Protein AF-A0A8D2LFM9-F1 (afdb_monomer_lite)

Foldseek 3Di:
DVVVVCCVVVCVVQFPPVLCCCCPVVVPVPPPVRVVSNVVSVVLVVVVVVVCVVVVVVVVVCVVVVDPPPDDPVVVVVVVVVVVVVVVVCVVVVPPSD

InterPro domains:
  IPR006603 PQ-loop repeat [PF04193] (39-97)
  IPR006603 PQ-loop repeat [SM00679] (53-84)
  IPR016817 Mannose-P-dolichol utilization defect 1 protein [PTHR12226] (11-97)

pLDDT: mean 83.64, std 13.73, range [42.38, 97.31]

Secondary structure (DSSP, 8-state):
-HHHHHHHHHHHHHS-HHHHIIIIIS--TT-HHHHHHHHHHHHHHHHHHHHHHHHHHHHHHHHHHT--TTS-HHHHHHHHHHHHHHHHHHHHTT----

Sequence (98 aa):
MAALALRSALVPQVLPERCYDEFFVNFNLLHIPCLKILISKALGFAIVAGSLMVKLPQIFKILGARSAEGLSFHSILLELTAITGTIAYSIANSFPFR

Organism: Varanus komodoensis (NCBI:txid61221)

Radius of gyration: 19.18 Å; chains: 1; bounding box: 39×29×50 Å

Structure (mmCIF, N/CA/C/O backbone):
data_AF-A0A8D2LFM9-F1
#
_entry.id   AF-A0A8D2LFM9-F1
#
loop_
_atom_site.group_PDB
_atom_site.id
_atom_site.type_symbol
_atom_site.label_atom_id
_atom_site.label_alt_id
_atom_site.label_comp_id
_atom_site.label_asym_id
_atom_site.label_entity_id
_atom_site.label_seq_id
_atom_site.pdbx_PDB_ins_code
_atom_site.Cartn_x
_atom_site.Cartn_y
_atom_s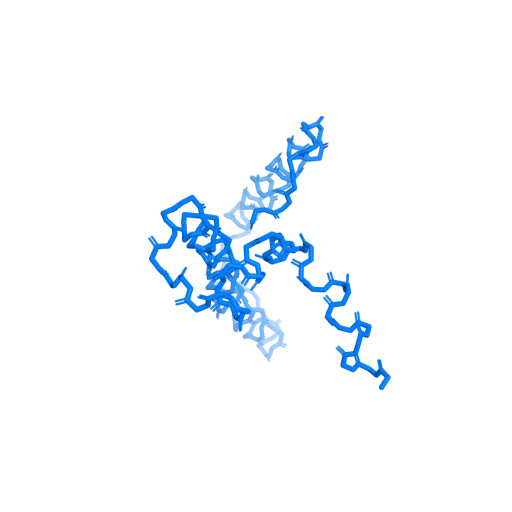ite.Cartn_z
_atom_site.occupancy
_atom_site.B_iso_or_equiv
_atom_site.auth_seq_id
_atom_site.auth_comp_id
_atom_site.auth_asym_id
_atom_site.auth_atom_i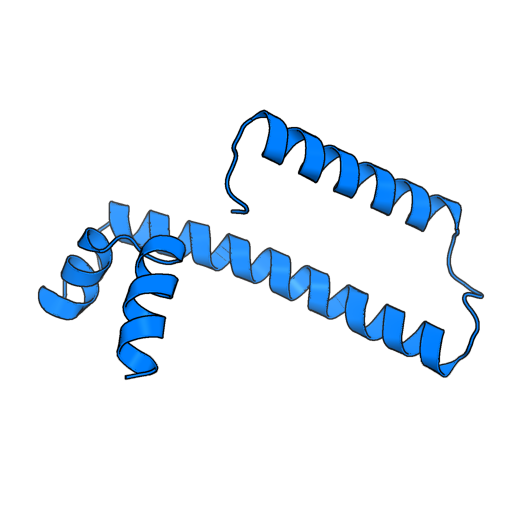d
_atom_site.pdbx_PDB_model_num
ATOM 1 N N . MET A 1 1 ? -9.937 -9.782 -23.752 1.00 42.38 1 MET A N 1
ATOM 2 C CA . MET A 1 1 ? -10.285 -8.368 -23.471 1.00 42.38 1 MET A CA 1
ATOM 3 C C . MET A 1 1 ? -9.939 -7.972 -22.034 1.00 42.38 1 MET A C 1
ATOM 5 O O . MET A 1 1 ? -9.147 -7.056 -21.876 1.00 42.38 1 MET A O 1
ATOM 9 N N . ALA A 1 2 ? -10.391 -8.699 -21.000 1.00 43.59 2 ALA A N 1
ATOM 10 C CA . ALA A 1 2 ? -10.007 -8.430 -19.601 1.00 43.59 2 ALA A CA 1
ATOM 11 C C . ALA A 1 2 ? -8.485 -8.483 -19.339 1.00 43.59 2 ALA A C 1
ATOM 13 O O . ALA A 1 2 ? -7.949 -7.625 -18.648 1.00 43.59 2 ALA A O 1
ATOM 14 N N . ALA A 1 3 ? -7.770 -9.429 -19.959 1.00 50.56 3 ALA A N 1
ATOM 15 C CA . ALA A 1 3 ? -6.316 -9.550 -19.815 1.00 50.56 3 ALA A CA 1
ATOM 16 C C . ALA A 1 3 ? -5.530 -8.355 -20.392 1.00 50.56 3 ALA A C 1
ATOM 18 O O . ALA A 1 3 ? -4.483 -8.006 -19.859 1.00 50.56 3 ALA A O 1
ATOM 19 N N . LEU A 1 4 ? -6.038 -7.700 -21.446 1.00 56.28 4 LEU A N 1
ATOM 20 C CA . LEU A 1 4 ? -5.381 -6.535 -22.052 1.00 56.28 4 LEU A CA 1
ATOM 21 C C . LEU A 1 4 ? -5.597 -5.277 -21.199 1.00 56.28 4 LEU A C 1
ATOM 23 O O . LEU A 1 4 ? -4.652 -4.529 -20.983 1.00 56.28 4 LEU A O 1
ATOM 27 N N . ALA A 1 5 ? -6.806 -5.108 -20.650 1.00 54.53 5 ALA A N 1
ATOM 28 C CA . ALA A 1 5 ? -7.134 -4.029 -19.717 1.00 54.53 5 ALA A CA 1
ATOM 29 C C . ALA A 1 5 ? -6.377 -4.165 -18.385 1.00 54.53 5 ALA A C 1
ATOM 31 O O . ALA A 1 5 ? -5.883 -3.179 -17.842 1.00 54.53 5 ALA A O 1
ATOM 32 N N . LEU A 1 6 ? -6.228 -5.399 -17.887 1.00 53.44 6 LEU A N 1
ATOM 33 C CA . LEU A 1 6 ? -5.408 -5.688 -16.715 1.00 53.44 6 LEU A CA 1
ATOM 34 C C . LEU A 1 6 ? -3.932 -5.380 -16.995 1.00 53.44 6 LEU A C 1
ATOM 36 O O . LEU A 1 6 ? -3.270 -4.790 -16.153 1.00 53.44 6 LEU A O 1
ATOM 40 N N . ARG A 1 7 ? -3.425 -5.702 -18.192 1.00 56.16 7 ARG A N 1
ATOM 41 C CA . ARG A 1 7 ? -2.044 -5.397 -18.594 1.00 56.16 7 ARG A CA 1
ATOM 42 C C . ARG A 1 7 ? -1.801 -3.887 -18.684 1.00 56.16 7 ARG A C 1
ATOM 44 O O . ARG A 1 7 ? -0.866 -3.405 -18.063 1.00 56.16 7 ARG A O 1
ATOM 51 N N . SER A 1 8 ? -2.670 -3.127 -19.348 1.00 56.06 8 SER A N 1
ATOM 52 C CA . SER A 1 8 ? -2.519 -1.668 -19.479 1.00 56.06 8 SER A CA 1
ATOM 53 C C . SER A 1 8 ? -2.711 -0.896 -18.167 1.00 56.06 8 SER A C 1
ATOM 55 O O . SER A 1 8 ? -2.196 0.208 -18.034 1.00 56.06 8 SER A O 1
ATOM 57 N N . ALA A 1 9 ? -3.453 -1.445 -17.199 1.00 58.06 9 ALA A N 1
ATOM 58 C CA . ALA A 1 9 ? -3.673 -0.806 -15.900 1.00 58.06 9 ALA A CA 1
ATOM 59 C C . ALA A 1 9 ? -2.630 -1.215 -14.844 1.00 58.06 9 ALA A C 1
ATOM 61 O O . ALA A 1 9 ? -2.198 -0.384 -14.047 1.00 58.06 9 ALA A O 1
ATOM 62 N N . LEU A 1 10 ? -2.222 -2.488 -14.829 1.00 57.72 10 LEU A N 1
ATOM 63 C CA . LEU A 1 10 ? -1.352 -3.055 -13.798 1.00 57.72 10 LEU A CA 1
ATOM 64 C C . LEU A 1 10 ? 0.134 -2.872 -14.124 1.00 57.72 10 LEU A C 1
ATOM 66 O O . LEU A 1 10 ? 0.925 -2.659 -13.209 1.00 57.72 10 LEU A O 1
ATOM 70 N N . VAL A 1 11 ? 0.523 -2.921 -15.405 1.00 60.06 11 VA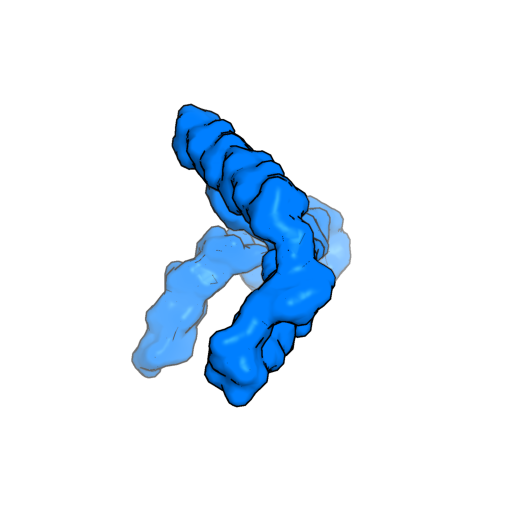L A N 1
ATOM 71 C CA . VAL A 1 11 ? 1.932 -2.783 -15.810 1.00 60.06 11 VAL A CA 1
ATOM 72 C C . VAL A 1 11 ? 2.472 -1.407 -15.406 1.00 60.06 11 VAL A C 1
ATOM 74 O O . VAL A 1 11 ? 3.359 -1.384 -14.567 1.00 60.06 11 VAL A O 1
ATOM 77 N N . PRO A 1 12 ? 1.889 -0.252 -15.773 1.00 60.06 12 PRO A N 1
ATOM 78 C CA . PRO A 1 12 ? 2.441 1.049 -15.368 1.00 60.06 12 PRO A CA 1
ATOM 79 C C . PRO A 1 12 ? 2.525 1.248 -13.844 1.00 60.06 12 PRO A C 1
ATOM 81 O O . PRO A 1 12 ? 3.399 1.960 -13.351 1.00 60.06 12 PRO A O 1
ATOM 84 N N . GLN A 1 13 ? 1.623 0.606 -13.095 1.00 63.56 13 GLN A N 1
ATOM 85 C CA . GLN A 1 13 ? 1.549 0.697 -11.637 1.00 63.56 13 GLN A CA 1
ATOM 86 C C . GLN A 1 13 ? 2.549 -0.233 -10.930 1.00 63.56 13 GLN A C 1
ATOM 88 O O . GLN A 1 13 ? 3.048 0.113 -9.859 1.00 63.56 13 GLN A O 1
ATOM 93 N N . VAL A 1 14 ? 2.886 -1.390 -11.511 1.00 68.50 14 VAL A N 1
ATOM 94 C CA . VAL A 1 14 ? 3.751 -2.414 -10.891 1.00 68.50 14 VAL A CA 1
ATOM 95 C C . VAL A 1 14 ? 5.143 -2.476 -11.529 1.00 68.50 14 VAL A C 1
ATOM 97 O O . VAL A 1 14 ? 6.129 -2.669 -10.823 1.00 68.50 14 VAL A O 1
ATOM 100 N N . LEU A 1 15 ? 5.265 -2.280 -12.839 1.00 76.12 15 LEU A N 1
ATOM 101 C CA . LEU A 1 15 ? 6.523 -2.356 -13.574 1.00 76.12 15 LEU A CA 1
ATOM 102 C C . LEU A 1 15 ? 6.491 -1.482 -14.848 1.00 76.12 15 LEU A C 1
ATOM 104 O O . LEU A 1 15 ? 5.697 -1.756 -15.740 1.00 76.12 15 LEU A O 1
ATOM 108 N N . PRO A 1 16 ? 7.371 -0.476 -15.005 1.00 77.75 16 PRO A N 1
ATOM 109 C CA . PRO A 1 16 ? 7.396 0.360 -16.210 1.00 77.75 16 PRO A CA 1
ATOM 110 C C . PRO A 1 16 ? 7.462 -0.476 -17.498 1.00 77.75 16 PRO A C 1
ATOM 112 O O . PRO A 1 16 ? 8.195 -1.462 -17.526 1.00 77.75 16 PRO A O 1
ATOM 115 N N . GLU A 1 17 ? 6.785 -0.048 -18.571 1.00 79.94 17 GLU A N 1
ATOM 116 C CA . GLU A 1 17 ? 6.778 -0.731 -19.888 1.00 79.94 17 GLU A CA 1
ATOM 117 C C . GLU A 1 17 ? 8.202 -1.104 -20.347 1.00 79.94 17 GLU A C 1
ATOM 119 O O . GLU A 1 17 ? 8.475 -2.241 -20.713 1.00 79.94 17 GLU A O 1
ATOM 124 N N . ARG A 1 18 ? 9.162 -0.186 -20.166 1.00 80.62 18 ARG A N 1
ATOM 125 C CA . ARG A 1 18 ? 10.591 -0.407 -20.457 1.00 80.62 18 ARG A CA 1
ATOM 126 C C . ARG A 1 18 ? 11.198 -1.600 -19.713 1.00 80.62 18 ARG A C 1
ATOM 128 O O . ARG A 1 18 ? 12.031 -2.306 -20.261 1.00 80.62 18 ARG A O 1
ATOM 135 N N . CYS A 1 19 ? 10.817 -1.801 -18.455 1.00 83.69 19 CYS A N 1
ATOM 136 C CA . CYS A 1 19 ? 11.302 -2.919 -17.650 1.00 83.69 19 CYS A CA 1
ATOM 137 C C . CYS A 1 19 ? 10.556 -4.216 -17.954 1.00 83.69 19 CYS A C 1
ATOM 139 O O . CYS A 1 19 ? 11.121 -5.293 -17.781 1.00 83.69 19 CYS A O 1
ATOM 141 N N . TYR A 1 20 ? 9.311 -4.121 -18.422 1.00 83.12 20 TYR A N 1
ATOM 142 C CA . TYR A 1 20 ? 8.592 -5.271 -18.946 1.00 83.12 20 TYR A CA 1
ATOM 143 C C . TYR A 1 20 ? 9.269 -5.803 -20.217 1.00 83.12 20 TYR A C 1
ATOM 145 O O . TYR A 1 20 ? 9.532 -7.002 -20.302 1.00 83.12 20 TYR A O 1
ATOM 153 N N . ASP A 1 21 ? 9.607 -4.920 -21.160 1.00 85.00 21 ASP A N 1
ATOM 154 C CA . ASP A 1 21 ? 10.303 -5.299 -22.394 1.00 85.00 21 ASP A CA 1
ATOM 155 C C . ASP A 1 21 ? 11.659 -5.947 -22.090 1.00 85.00 21 ASP A C 1
ATOM 157 O O . ASP A 1 21 ? 11.982 -7.012 -22.614 1.00 85.00 21 ASP A O 1
ATOM 161 N N . GLU A 1 22 ? 12.423 -5.367 -21.164 1.00 85.62 22 GLU A N 1
ATOM 162 C CA . GLU A 1 22 ? 13.746 -5.880 -20.814 1.00 85.62 22 GLU A CA 1
ATOM 163 C C . GLU A 1 22 ? 13.691 -7.285 -20.190 1.00 85.62 22 GLU A C 1
ATOM 165 O O . GLU A 1 22 ? 14.498 -8.148 -20.534 1.00 85.62 22 GLU A O 1
ATOM 170 N N . PHE A 1 23 ? 12.705 -7.557 -19.331 1.00 85.62 23 PHE A N 1
ATOM 171 C CA . PHE A 1 23 ? 12.562 -8.864 -18.686 1.00 85.62 23 PHE A CA 1
ATOM 172 C C . PHE A 1 23 ? 11.907 -9.929 -19.564 1.00 85.62 23 PHE A C 1
ATOM 174 O O . PHE A 1 23 ? 12.358 -11.074 -19.554 1.00 85.62 23 PHE A O 1
ATOM 181 N N . PHE A 1 24 ? 10.841 -9.583 -20.289 1.00 83.75 24 PHE A N 1
ATOM 182 C CA . PHE A 1 24 ? 9.986 -10.566 -20.963 1.00 83.75 24 PHE A CA 1
ATOM 183 C C . PHE A 1 24 ? 10.184 -10.631 -22.478 1.00 83.75 24 PHE A C 1
ATOM 185 O O . PHE A 1 24 ? 9.868 -11.661 -23.067 1.00 83.75 24 PHE A O 1
ATOM 192 N N . VAL A 1 25 ? 10.685 -9.566 -23.113 1.00 85.19 25 VAL A N 1
ATOM 193 C CA . VAL A 1 25 ? 10.936 -9.534 -24.566 1.00 85.19 25 VAL A CA 1
ATOM 194 C C . VAL A 1 25 ? 12.413 -9.798 -24.854 1.00 85.19 25 VAL A C 1
ATOM 196 O O . VAL A 1 25 ? 12.732 -10.684 -25.642 1.00 85.19 25 VAL A O 1
ATOM 199 N N . ASN A 1 26 ? 13.315 -9.089 -24.168 1.00 84.69 26 ASN A N 1
ATOM 200 C CA . ASN A 1 26 ? 14.767 -9.215 -24.351 1.00 84.69 26 ASN A CA 1
ATOM 201 C C . ASN A 1 26 ? 15.410 -10.306 -23.471 1.00 84.69 26 ASN A C 1
ATOM 203 O O . ASN A 1 26 ? 16.605 -10.565 -23.602 1.00 84.69 26 ASN A O 1
ATOM 207 N N . PHE A 1 27 ? 14.645 -10.940 -22.569 1.00 83.38 27 PHE A N 1
ATOM 208 C CA . PHE A 1 27 ? 15.118 -11.947 -21.602 1.00 83.38 27 PHE A CA 1
ATOM 209 C C . PHE A 1 27 ? 16.310 -11.499 -20.729 1.00 83.38 27 PHE A C 1
ATOM 211 O O . PHE A 1 27 ? 17.067 -12.322 -20.209 1.00 83.38 27 PHE A O 1
ATOM 218 N N . ASN A 1 28 ? 16.463 -10.195 -20.499 1.00 84.06 28 ASN A N 1
ATOM 219 C CA . ASN A 1 28 ? 17.524 -9.632 -19.673 1.00 84.06 28 ASN A CA 1
ATOM 220 C C . ASN A 1 28 ? 17.075 -9.491 -18.209 1.00 84.06 28 ASN A C 1
ATOM 222 O O . ASN A 1 28 ? 16.828 -8.404 -17.683 1.00 84.06 28 ASN A O 1
ATOM 226 N N . LEU A 1 29 ? 16.977 -10.636 -17.530 1.00 80.94 29 LEU A N 1
ATOM 227 C CA . LEU A 1 29 ? 16.500 -10.747 -16.145 1.00 80.94 29 LEU A CA 1
ATOM 228 C C . LEU A 1 29 ? 17.388 -10.030 -15.113 1.00 80.94 29 LEU A C 1
ATOM 230 O O . LEU A 1 29 ? 16.923 -9.707 -14.021 1.00 80.94 29 LEU A O 1
ATOM 234 N N . LEU A 1 30 ? 18.655 -9.762 -15.445 1.00 86.00 30 LEU A N 1
ATOM 235 C CA . LEU A 1 30 ? 19.635 -9.167 -14.533 1.00 86.00 30 LEU A CA 1
ATOM 236 C C . LEU A 1 30 ? 19.880 -7.674 -14.792 1.00 86.00 30 LEU A C 1
ATOM 238 O O . LEU A 1 30 ? 20.892 -7.119 -14.361 1.00 86.00 30 LEU A O 1
ATOM 242 N N . HIS A 1 31 ? 18.948 -6.998 -15.467 1.00 87.69 31 HIS A N 1
ATOM 243 C CA . HIS A 1 31 ? 19.011 -5.556 -15.654 1.00 87.69 31 HIS A CA 1
ATOM 244 C C . HIS A 1 31 ? 18.814 -4.822 -14.311 1.00 87.69 31 HIS A C 1
ATOM 246 O O . HIS A 1 31 ? 17.693 -4.574 -13.857 1.00 87.69 31 HIS A O 1
ATOM 252 N N . ILE A 1 32 ? 19.936 -4.467 -13.670 1.00 88.19 32 ILE A N 1
ATOM 253 C CA . ILE A 1 32 ? 20.034 -3.876 -12.323 1.00 88.19 32 ILE A CA 1
ATOM 254 C C . ILE A 1 32 ? 18.999 -2.767 -12.037 1.00 88.19 32 ILE A C 1
ATOM 256 O O . ILE A 1 32 ? 18.340 -2.839 -10.992 1.00 88.19 32 ILE A O 1
ATOM 260 N N . PRO A 1 33 ? 18.797 -1.744 -12.897 1.00 87.69 33 PRO A N 1
ATOM 261 C CA . PRO A 1 33 ? 17.862 -0.668 -12.568 1.00 87.69 33 PRO A CA 1
ATOM 262 C C . PRO A 1 33 ? 16.401 -1.142 -12.578 1.00 87.69 33 PRO A C 1
ATOM 264 O O . PRO A 1 33 ? 15.624 -0.720 -11.723 1.00 87.69 33 PRO A O 1
ATOM 267 N N . CYS A 1 34 ? 16.032 -2.068 -13.467 1.00 86.81 34 CYS A N 1
ATOM 268 C CA . CYS A 1 34 ? 14.685 -2.642 -13.499 1.00 86.81 34 CYS A CA 1
ATOM 269 C C . CYS A 1 34 ? 14.440 -3.601 -12.334 1.00 86.81 34 CYS A C 1
ATOM 271 O O . CYS A 1 34 ? 13.363 -3.582 -11.736 1.00 86.81 34 CYS A O 1
ATOM 273 N N . LEU A 1 35 ? 15.457 -4.371 -11.942 1.00 88.38 35 LEU A N 1
ATOM 274 C CA . LEU A 1 35 ? 15.379 -5.268 -10.793 1.00 88.38 35 LEU A CA 1
ATOM 275 C C . LEU A 1 35 ? 15.181 -4.490 -9.485 1.00 88.38 35 LEU A C 1
ATOM 277 O O . LEU A 1 35 ? 14.347 -4.857 -8.661 1.00 88.38 35 LEU A O 1
ATOM 281 N N . LYS A 1 36 ? 15.879 -3.360 -9.316 1.00 88.19 36 LYS A N 1
ATOM 282 C CA . LYS A 1 36 ? 15.711 -2.477 -8.152 1.00 88.19 36 LYS A CA 1
ATOM 283 C C . LYS A 1 36 ? 14.288 -1.922 -8.038 1.00 88.19 36 LYS A C 1
ATOM 285 O O . LYS A 1 36 ? 13.749 -1.846 -6.930 1.00 88.19 36 LYS A O 1
ATOM 290 N N . ILE A 1 37 ? 13.689 -1.531 -9.166 1.00 86.50 37 ILE A N 1
ATOM 291 C CA . ILE A 1 37 ? 12.304 -1.038 -9.219 1.00 86.50 37 ILE A CA 1
ATOM 292 C C . ILE A 1 37 ? 11.336 -2.159 -8.838 1.00 86.50 37 ILE A C 1
ATOM 294 O O . ILE A 1 37 ? 10.492 -1.957 -7.964 1.00 86.50 37 ILE A O 1
ATOM 298 N N . LEU A 1 38 ? 11.503 -3.340 -9.440 1.00 85.31 38 LEU A N 1
ATOM 299 C CA . LEU A 1 38 ? 10.674 -4.510 -9.167 1.00 85.31 38 LEU A CA 1
ATOM 300 C C . LEU A 1 38 ? 10.717 -4.893 -7.681 1.00 85.31 38 LEU A C 1
ATOM 302 O O . LEU A 1 38 ? 9.668 -5.014 -7.055 1.00 85.31 38 LEU A O 1
ATOM 306 N N . ILE A 1 39 ? 11.914 -5.012 -7.098 1.00 88.56 39 ILE A N 1
ATOM 307 C CA . ILE A 1 39 ? 12.089 -5.353 -5.678 1.00 88.56 39 ILE A CA 1
ATOM 308 C C . ILE A 1 39 ? 11.467 -4.283 -4.778 1.00 88.56 39 ILE A C 1
ATOM 310 O O . ILE A 1 39 ? 10.763 -4.617 -3.828 1.00 88.56 39 ILE A O 1
ATOM 314 N N . SER A 1 40 ? 11.685 -2.997 -5.075 1.00 88.31 40 SER A N 1
ATOM 315 C CA . SER A 1 40 ? 11.142 -1.905 -4.254 1.00 88.31 40 SER A CA 1
ATOM 316 C C . SER A 1 40 ? 9.614 -1.907 -4.221 1.00 88.31 40 SER A C 1
ATOM 318 O O . SER A 1 40 ? 9.037 -1.679 -3.160 1.00 88.31 40 SER A O 1
ATOM 320 N N . LYS A 1 41 ? 8.964 -2.181 -5.358 1.00 84.06 41 LYS A N 1
ATOM 321 C CA . LYS A 1 41 ? 7.501 -2.275 -5.443 1.00 84.06 41 LYS A CA 1
ATOM 322 C C . LYS A 1 41 ? 6.968 -3.557 -4.815 1.00 84.06 41 LYS A C 1
ATOM 324 O O . LYS A 1 41 ? 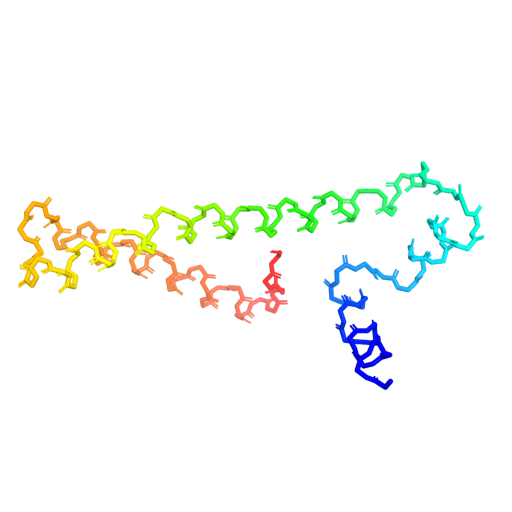6.001 -3.510 -4.063 1.00 84.06 41 LYS A O 1
ATOM 329 N N . ALA A 1 42 ? 7.619 -4.693 -5.063 1.00 85.88 42 ALA A N 1
ATOM 330 C CA . ALA A 1 42 ? 7.248 -5.961 -4.441 1.00 85.88 42 ALA A CA 1
ATOM 331 C C . ALA A 1 42 ? 7.304 -5.874 -2.909 1.00 85.88 42 ALA A C 1
ATOM 333 O O . ALA A 1 42 ? 6.394 -6.344 -2.230 1.00 85.88 42 ALA A O 1
ATOM 334 N N . LEU A 1 43 ? 8.333 -5.215 -2.365 1.00 89.25 43 LEU A N 1
ATOM 335 C CA . LEU A 1 43 ? 8.459 -4.993 -0.930 1.00 89.25 43 LEU A CA 1
ATOM 336 C C . LEU A 1 43 ? 7.344 -4.086 -0.387 1.00 89.25 43 LEU A C 1
ATOM 338 O O . LEU A 1 43 ? 6.784 -4.395 0.662 1.00 89.25 43 LEU A O 1
ATOM 342 N N . GLY A 1 44 ? 6.988 -3.013 -1.104 1.00 85.75 44 GLY A N 1
ATOM 343 C CA . GLY A 1 44 ? 5.852 -2.150 -0.753 1.00 85.75 44 GLY A CA 1
ATOM 344 C C . GLY A 1 44 ? 4.549 -2.944 -0.623 1.00 85.75 44 GLY A C 1
ATOM 345 O O . GLY A 1 44 ? 3.916 -2.942 0.436 1.00 85.75 44 GLY A O 1
ATOM 346 N N . PHE A 1 45 ? 4.218 -3.742 -1.644 1.00 85.56 45 PHE A N 1
ATOM 347 C CA . PHE A 1 45 ? 3.044 -4.619 -1.612 1.00 85.56 45 PHE A CA 1
ATOM 348 C C . PHE A 1 45 ? 3.100 -5.659 -0.491 1.00 85.56 45 PHE A C 1
ATOM 350 O O . PHE A 1 45 ? 2.085 -5.900 0.161 1.00 85.56 45 PHE A O 1
ATOM 357 N N . ALA A 1 46 ? 4.267 -6.255 -0.234 1.00 89.88 46 ALA A N 1
ATOM 358 C CA . ALA A 1 46 ? 4.434 -7.234 0.836 1.00 89.88 46 ALA A CA 1
ATOM 359 C C . ALA A 1 46 ? 4.170 -6.624 2.222 1.00 89.88 46 ALA A C 1
ATOM 361 O O . ALA A 1 46 ? 3.512 -7.251 3.051 1.00 89.88 46 ALA A O 1
ATOM 362 N N . ILE A 1 47 ? 4.623 -5.390 2.466 1.00 89.75 47 ILE A N 1
ATOM 363 C CA . ILE A 1 47 ? 4.378 -4.675 3.726 1.00 89.75 47 ILE A CA 1
ATOM 364 C C . ILE A 1 47 ? 2.881 -4.401 3.909 1.00 89.75 47 ILE A C 1
ATOM 366 O O . ILE A 1 47 ? 2.331 -4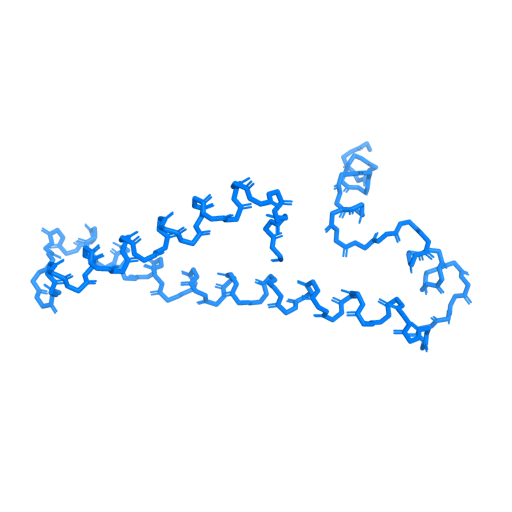.677 4.978 1.00 89.75 47 ILE A O 1
ATOM 370 N N . VAL A 1 48 ? 2.203 -3.905 2.868 1.00 86.69 48 VAL A N 1
ATOM 371 C CA . VAL A 1 48 ? 0.755 -3.646 2.915 1.00 86.69 48 VAL A CA 1
ATOM 372 C C . VAL A 1 48 ? -0.014 -4.945 3.159 1.00 86.69 48 VAL A C 1
ATOM 374 O O . VAL A 1 48 ? -0.840 -5.010 4.070 1.00 86.69 48 VAL A O 1
ATOM 377 N N . ALA A 1 49 ? 0.296 -6.002 2.406 1.00 88.94 49 ALA A N 1
ATOM 378 C CA . ALA A 1 49 ? -0.339 -7.306 2.557 1.00 88.94 49 ALA A CA 1
ATOM 379 C C . ALA A 1 49 ? -0.118 -7.895 3.959 1.00 88.94 49 ALA A C 1
ATOM 381 O O . ALA A 1 49 ? -1.074 -8.343 4.591 1.00 88.94 49 ALA A O 1
ATOM 382 N N . GLY A 1 50 ? 1.110 -7.832 4.484 1.00 91.56 50 GLY A N 1
ATOM 383 C CA . GLY A 1 50 ? 1.437 -8.295 5.833 1.00 91.56 50 GLY A CA 1
ATOM 384 C C . GLY A 1 50 ? 0.687 -7.523 6.922 1.00 91.56 50 GLY A C 1
ATOM 385 O O . GLY A 1 50 ? 0.159 -8.128 7.855 1.00 91.56 50 GLY A O 1
ATOM 386 N N . SER A 1 51 ? 0.560 -6.200 6.779 1.00 89.38 51 SER A N 1
ATOM 387 C CA . SER A 1 51 ? -0.208 -5.364 7.713 1.00 89.38 51 SER A CA 1
ATOM 388 C C . SER A 1 51 ? -1.701 -5.718 7.719 1.00 89.38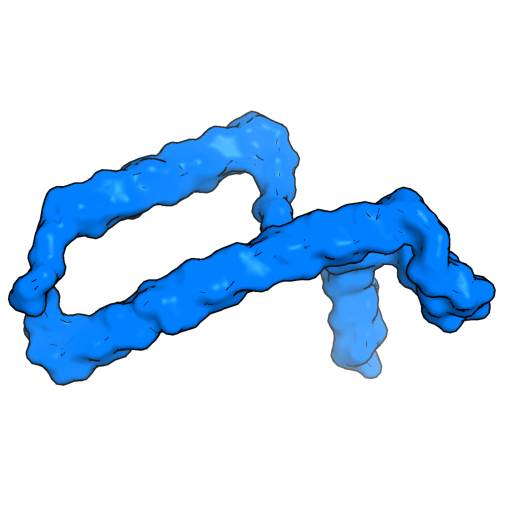 51 SER A C 1
ATOM 390 O O . SER A 1 51 ? -2.323 -5.826 8.780 1.00 89.38 51 SER A O 1
ATOM 392 N N . LEU A 1 52 ? -2.283 -5.967 6.543 1.00 90.19 52 LEU A N 1
ATOM 393 C CA . LEU A 1 52 ? -3.676 -6.401 6.426 1.00 90.19 52 LEU A CA 1
ATOM 394 C C . LEU A 1 52 ? -3.882 -7.810 6.993 1.00 90.19 52 LEU A C 1
ATOM 396 O O . LEU A 1 52 ? -4.889 -8.053 7.660 1.00 90.19 52 LEU A O 1
ATOM 400 N N . MET A 1 53 ? -2.915 -8.711 6.796 1.00 92.81 53 MET A N 1
ATOM 401 C CA . MET A 1 53 ? -2.965 -10.085 7.299 1.00 92.81 53 MET A CA 1
ATOM 402 C C . MET A 1 53 ? -3.089 -10.148 8.825 1.00 92.81 53 MET A C 1
ATOM 404 O O . MET A 1 53 ? -3.695 -11.081 9.336 1.00 92.81 53 MET A O 1
ATOM 408 N N . VAL A 1 54 ? -2.559 -9.168 9.564 1.00 90.75 54 VAL A N 1
ATOM 409 C CA . VAL A 1 54 ? -2.671 -9.132 11.034 1.00 90.75 54 VAL A CA 1
ATOM 410 C C . VAL A 1 54 ? -3.901 -8.364 11.527 1.00 90.75 54 VAL A C 1
ATOM 412 O O . VAL A 1 54 ? -4.494 -8.746 12.539 1.00 90.75 54 VAL A O 1
ATOM 415 N N . LYS A 1 55 ? -4.313 -7.300 10.825 1.00 89.56 55 LYS A N 1
ATOM 416 C CA . LYS A 1 55 ? -5.450 -6.449 11.223 1.00 89.56 55 LYS A CA 1
ATOM 417 C C . LYS A 1 55 ? -6.804 -7.049 10.871 1.00 89.56 55 LYS A C 1
ATOM 419 O O . LYS A 1 55 ? -7.721 -6.979 11.684 1.00 89.56 55 LYS A O 1
ATOM 424 N N . LEU A 1 56 ? -6.943 -7.673 9.700 1.00 94.00 56 LEU A N 1
ATOM 425 C CA . LEU A 1 56 ? -8.221 -8.251 9.273 1.00 94.00 56 LEU A CA 1
ATOM 426 C C . LEU A 1 56 ? -8.699 -9.382 10.202 1.00 94.00 56 LEU A C 1
ATOM 428 O O . LEU A 1 56 ? -9.856 -9.336 10.620 1.00 94.00 56 LEU A O 1
ATOM 432 N N . PRO A 1 57 ? -7.853 -10.341 10.633 1.00 92.81 57 PRO A N 1
ATOM 433 C CA . PRO A 1 57 ? -8.275 -11.346 11.607 1.00 92.81 57 PRO A CA 1
ATOM 434 C C . PRO A 1 57 ? -8.672 -10.747 12.956 1.00 92.81 57 PRO A C 1
ATOM 436 O O . PRO A 1 57 ? -9.606 -11.240 13.586 1.00 92.81 57 PRO A O 1
ATOM 439 N N . GLN A 1 58 ? -7.998 -9.680 13.400 1.00 92.88 58 GLN A N 1
ATOM 440 C CA . GLN A 1 58 ? -8.388 -8.970 14.621 1.00 92.88 58 GLN A CA 1
ATOM 441 C C . GLN A 1 58 ? -9.779 -8.346 14.480 1.00 92.88 58 GLN A C 1
ATOM 443 O O . GLN A 1 58 ? -10.610 -8.522 15.367 1.00 92.88 58 GLN A O 1
ATOM 448 N N . ILE A 1 59 ? -10.077 -7.710 13.343 1.00 93.06 59 ILE A N 1
ATOM 449 C CA . ILE A 1 59 ? -11.410 -7.161 13.058 1.00 93.06 59 ILE A CA 1
ATOM 450 C C . ILE A 1 59 ? -12.466 -8.272 13.069 1.00 93.06 59 ILE A C 1
ATOM 452 O O . ILE A 1 59 ? -13.496 -8.130 13.726 1.00 93.06 59 ILE A O 1
ATOM 456 N N . PHE A 1 60 ? -12.204 -9.407 12.415 1.00 95.38 60 PHE A N 1
ATOM 457 C CA . PHE A 1 60 ? -13.141 -10.533 12.420 1.00 95.38 60 PHE A CA 1
ATOM 458 C C . PHE A 1 60 ? -13.382 -11.101 13.824 1.00 95.38 60 PHE A C 1
ATOM 460 O O . PHE A 1 60 ? -14.519 -11.445 14.144 1.00 95.38 60 PHE A O 1
ATOM 467 N N . LYS A 1 61 ? -12.360 -11.144 14.690 1.00 93.31 61 LYS A N 1
ATOM 468 C CA . LYS A 1 61 ? -12.528 -11.549 16.096 1.00 93.31 61 LYS A CA 1
ATOM 469 C C . LYS A 1 61 ? -13.438 -10.595 16.869 1.00 93.31 61 LYS A C 1
ATOM 471 O O . LYS A 1 61 ? -14.325 -11.070 17.572 1.00 93.31 61 LYS A O 1
ATOM 476 N N . ILE A 1 62 ? -13.263 -9.282 16.708 1.00 94.62 62 ILE A N 1
ATOM 477 C CA . ILE A 1 62 ? -14.113 -8.271 17.362 1.00 94.62 62 ILE A CA 1
ATOM 478 C C . ILE A 1 62 ? -15.563 -8.404 16.882 1.00 94.62 62 ILE A C 1
ATOM 480 O O . ILE A 1 62 ? -16.485 -8.421 17.695 1.00 94.62 62 ILE A O 1
ATOM 484 N N . LEU A 1 63 ? -15.773 -8.547 15.569 1.00 95.12 63 LEU A N 1
ATOM 485 C CA . LEU A 1 63 ? -17.110 -8.706 14.988 1.00 95.12 63 LEU A CA 1
ATOM 486 C C . LEU A 1 63 ? -17.796 -9.997 15.460 1.00 95.12 63 LEU A C 1
ATOM 488 O O . LEU A 1 63 ? -18.988 -9.977 15.765 1.00 95.12 63 LEU A O 1
ATOM 492 N N . GLY A 1 64 ? -17.050 -11.101 15.550 1.00 95.50 64 GLY A N 1
ATOM 493 C CA . GLY A 1 64 ? -17.558 -12.386 16.034 1.00 95.50 64 GLY A CA 1
ATOM 494 C C . GLY A 1 64 ? -17.887 -12.380 17.528 1.00 95.50 64 GLY A C 1
ATOM 495 O O . GLY A 1 64 ? -18.942 -12.869 17.922 1.00 95.50 64 GLY A O 1
ATOM 496 N N . ALA A 1 65 ? -17.022 -11.788 18.355 1.00 94.69 65 ALA A N 1
ATOM 497 C CA . ALA A 1 65 ? -17.229 -11.685 19.800 1.00 94.69 65 ALA A CA 1
ATOM 498 C C . ALA A 1 65 ? -18.228 -10.582 20.195 1.00 94.69 65 ALA A C 1
ATOM 500 O O . ALA A 1 65 ? -18.695 -10.563 21.331 1.00 94.69 65 ALA A O 1
ATOM 501 N N . ARG A 1 66 ? -18.524 -9.640 19.284 1.00 92.69 66 ARG A N 1
ATOM 502 C CA . ARG A 1 66 ? -19.267 -8.392 19.550 1.00 92.69 66 ARG A CA 1
ATOM 503 C C . ARG A 1 66 ? -18.730 -7.607 20.754 1.00 92.69 66 ARG A C 1
ATOM 505 O O . ARG A 1 66 ? -19.465 -6.860 21.394 1.00 92.69 66 ARG A O 1
ATOM 512 N N . SER A 1 67 ? -17.447 -7.774 21.052 1.00 90.88 67 SER A N 1
ATOM 513 C CA . SER A 1 67 ? -16.761 -7.145 22.172 1.00 90.88 67 SER A CA 1
ATOM 514 C C . SER A 1 67 ? -15.347 -6.770 21.749 1.00 90.88 67 SER A C 1
ATOM 516 O O . SER A 1 67 ? -14.697 -7.492 20.992 1.00 90.88 67 SER A O 1
ATOM 518 N N . ALA A 1 68 ? -14.887 -5.623 22.242 1.00 89.75 68 ALA A N 1
ATOM 519 C CA . ALA A 1 68 ? -13.513 -5.148 22.105 1.00 89.75 68 ALA A CA 1
ATOM 520 C C . ALA A 1 68 ? -12.745 -5.244 23.438 1.00 89.75 68 ALA A C 1
ATOM 522 O O . ALA A 1 68 ? -11.727 -4.579 23.627 1.00 89.75 68 ALA A O 1
ATOM 523 N N . GLU A 1 69 ? -13.245 -6.041 24.384 1.00 89.94 69 GLU A N 1
ATOM 524 C CA . GLU A 1 69 ? -12.595 -6.269 25.672 1.00 89.94 69 GLU A CA 1
ATOM 525 C C . GLU A 1 69 ? -11.197 -6.883 25.476 1.00 89.94 69 GLU A C 1
ATOM 527 O O . GLU A 1 69 ? -11.006 -7.800 24.676 1.00 89.94 69 GLU A O 1
ATOM 532 N N . GLY A 1 70 ? -10.196 -6.327 26.164 1.00 88.94 70 GLY A N 1
ATOM 533 C CA . GLY A 1 70 ? -8.781 -6.678 25.981 1.00 88.94 70 GLY A CA 1
ATOM 534 C C . GLY A 1 70 ? -8.020 -5.817 24.963 1.00 88.94 70 GLY A C 1
ATOM 535 O O . GLY A 1 70 ? -6.805 -5.964 24.842 1.00 88.94 70 GLY A O 1
ATOM 536 N N . LEU A 1 71 ? -8.686 -4.885 24.271 1.00 91.31 71 LEU A N 1
ATOM 537 C CA . LEU A 1 71 ? -8.039 -3.897 23.402 1.00 91.31 71 LEU A CA 1
ATOM 538 C C . LEU A 1 71 ? -7.985 -2.518 24.070 1.00 91.31 71 LEU A C 1
ATOM 540 O O . LEU A 1 71 ? -8.960 -2.039 24.645 1.00 91.31 71 LEU A O 1
ATOM 544 N N . SER A 1 72 ? -6.838 -1.843 23.958 1.00 94.44 72 SER A N 1
ATOM 545 C CA . SER A 1 72 ? -6.680 -0.473 24.455 1.00 94.44 72 SER A CA 1
ATOM 546 C C . SER A 1 72 ? -7.199 0.537 23.436 1.00 94.44 72 SER A C 1
ATOM 548 O O . SER A 1 72 ? -6.611 0.715 22.366 1.00 94.44 72 SER A O 1
ATOM 550 N N . PHE A 1 73 ? -8.264 1.255 23.799 1.00 91.94 73 PHE A N 1
ATOM 551 C CA . PHE A 1 73 ? -8.845 2.310 22.966 1.00 91.94 73 PHE A CA 1
ATOM 552 C C . PHE A 1 73 ? -7.819 3.388 22.581 1.00 91.94 73 PHE A C 1
ATOM 554 O O . PHE A 1 73 ? -7.709 3.753 21.412 1.00 91.94 73 PHE A O 1
ATOM 561 N N . HIS A 1 74 ? -7.016 3.849 23.545 1.00 95.12 74 HIS A N 1
ATOM 562 C CA . HIS A 1 74 ? -6.000 4.879 23.308 1.00 95.12 74 HIS A CA 1
ATOM 563 C C . HIS A 1 74 ? -4.925 4.409 22.325 1.00 95.12 74 HIS A C 1
ATOM 565 O O . HIS A 1 74 ? -4.501 5.186 21.474 1.00 95.12 74 HIS A O 1
ATOM 571 N N . SER A 1 75 ? -4.516 3.138 22.397 1.00 95.00 75 SER A N 1
ATOM 572 C CA . SER A 1 75 ? -3.534 2.582 21.459 1.00 95.00 75 SER A CA 1
ATOM 573 C C . SER A 1 75 ? -4.065 2.586 20.027 1.00 95.00 75 SER A C 1
ATOM 575 O O . SER A 1 75 ? -3.355 2.997 19.114 1.00 95.00 75 SER A O 1
ATOM 577 N N . ILE A 1 76 ? -5.321 2.172 19.832 1.00 93.38 76 ILE A N 1
ATOM 578 C CA . ILE A 1 76 ? -5.954 2.139 18.506 1.00 93.38 76 ILE A CA 1
ATOM 579 C C . ILE A 1 76 ? -6.140 3.560 17.964 1.00 93.38 76 ILE A C 1
ATOM 581 O O . ILE A 1 76 ? -5.887 3.813 16.788 1.00 93.38 76 ILE A O 1
ATOM 585 N N . LEU A 1 77 ? -6.545 4.506 18.815 1.00 96.06 77 LEU A N 1
ATOM 586 C CA . LEU A 1 77 ? -6.706 5.904 18.421 1.00 96.06 77 LEU A CA 1
ATOM 587 C C . LEU A 1 77 ? -5.370 6.535 17.999 1.00 96.06 77 LEU A C 1
ATOM 589 O O . LEU A 1 77 ? -5.312 7.234 16.985 1.00 96.06 77 LEU A O 1
ATOM 593 N N . LEU A 1 78 ? -4.294 6.267 18.744 1.00 96.69 78 LEU A N 1
ATOM 594 C CA . LEU A 1 78 ? -2.944 6.717 18.400 1.00 96.69 78 LEU A CA 1
ATOM 595 C C . LEU A 1 78 ? -2.472 6.107 17.080 1.00 96.69 78 LEU A C 1
ATOM 597 O O . LEU A 1 78 ? -1.932 6.819 16.235 1.00 96.69 78 LEU A O 1
ATOM 601 N N . GLU A 1 79 ? -2.726 4.816 16.869 1.00 94.00 79 GLU A N 1
ATOM 602 C CA . GLU A 1 79 ? -2.395 4.137 15.620 1.00 94.00 79 GLU A CA 1
ATOM 603 C C . GLU A 1 79 ? -3.145 4.745 14.424 1.00 94.00 79 GLU A C 1
ATOM 605 O O . GLU A 1 79 ? -2.539 5.051 13.394 1.00 94.00 79 GLU A O 1
ATOM 610 N N . LEU A 1 80 ? -4.450 4.991 14.574 1.00 94.81 80 LEU A N 1
ATOM 611 C CA . LEU A 1 80 ? -5.270 5.636 13.551 1.00 94.81 80 LEU A CA 1
ATOM 612 C C . LEU A 1 80 ? -4.770 7.052 13.238 1.00 94.81 80 LEU A C 1
ATOM 614 O O . LEU A 1 80 ? -4.680 7.435 12.071 1.00 94.81 80 LEU A O 1
ATOM 618 N N . THR A 1 81 ? -4.406 7.813 14.270 1.00 97.31 81 THR A N 1
ATOM 619 C CA . THR A 1 81 ? -3.872 9.175 14.132 1.00 97.31 81 THR A CA 1
ATOM 620 C C . THR A 1 81 ? -2.540 9.168 13.384 1.00 97.31 81 THR A C 1
ATOM 622 O O . THR A 1 81 ? -2.363 9.942 12.443 1.00 97.31 81 THR A O 1
ATOM 625 N N . ALA A 1 82 ? -1.628 8.259 13.738 1.00 95.62 82 ALA A N 1
ATOM 626 C CA . ALA A 1 82 ? -0.334 8.126 13.076 1.00 95.62 82 ALA A CA 1
ATOM 627 C C . ALA A 1 82 ? -0.491 7.787 11.585 1.00 95.62 82 ALA A C 1
ATOM 629 O O . ALA A 1 82 ? 0.070 8.479 10.735 1.00 95.62 82 ALA A O 1
ATOM 630 N N . ILE A 1 83 ? -1.310 6.779 11.256 1.00 92.00 83 ILE A N 1
ATOM 631 C CA . ILE A 1 83 ? -1.555 6.368 9.864 1.00 92.00 83 ILE A CA 1
ATOM 632 C C . ILE A 1 83 ? -2.216 7.499 9.071 1.00 92.00 83 ILE A C 1
ATOM 634 O O . ILE A 1 83 ? -1.807 7.781 7.946 1.00 92.00 83 ILE A O 1
ATOM 638 N N . THR A 1 84 ? -3.195 8.189 9.661 1.00 95.25 84 THR A N 1
ATOM 639 C CA . THR A 1 84 ? -3.860 9.333 9.021 1.00 95.25 84 THR A CA 1
ATOM 640 C C . THR A 1 84 ? -2.865 10.454 8.727 1.00 95.25 84 THR A C 1
ATOM 642 O O . THR A 1 84 ? -2.867 10.999 7.625 1.00 95.25 84 THR A O 1
ATOM 645 N N . GLY A 1 85 ? -1.963 10.753 9.667 1.00 95.56 85 GLY A N 1
ATOM 646 C CA . GLY A 1 85 ? -0.880 11.713 9.464 1.00 95.56 85 GLY A CA 1
ATOM 647 C C . GLY A 1 85 ? 0.056 11.310 8.321 1.00 95.56 85 GLY A C 1
ATOM 648 O O . GLY A 1 85 ? 0.369 12.134 7.463 1.00 95.56 85 GLY A O 1
ATOM 649 N N . THR A 1 86 ? 0.451 10.034 8.245 1.00 92.19 86 THR A N 1
ATOM 650 C CA . THR A 1 86 ? 1.272 9.517 7.136 1.00 92.19 86 THR A CA 1
ATOM 651 C C . THR A 1 86 ? 0.560 9.631 5.788 1.00 92.19 86 THR A C 1
ATOM 653 O O . THR A 1 86 ? 1.184 10.021 4.798 1.00 92.19 86 THR A O 1
ATOM 656 N N . ILE A 1 87 ? -0.741 9.333 5.735 1.00 90.25 87 ILE A N 1
ATOM 657 C CA . ILE A 1 87 ? -1.547 9.465 4.515 1.00 90.25 87 ILE A CA 1
ATOM 658 C C . ILE A 1 87 ? -1.630 10.933 4.095 1.00 90.25 87 ILE A C 1
ATOM 660 O O . ILE A 1 87 ? -1.334 11.250 2.946 1.00 90.25 87 ILE A O 1
ATOM 664 N N . ALA A 1 88 ? -1.962 11.834 5.021 1.00 94.44 88 ALA A N 1
ATOM 665 C CA . ALA A 1 88 ? -2.052 13.264 4.746 1.00 94.44 88 ALA A CA 1
ATOM 666 C C . ALA A 1 88 ? -0.722 13.826 4.223 1.00 94.44 88 ALA A C 1
ATOM 668 O O . ALA A 1 88 ? -0.702 14.527 3.213 1.00 94.44 88 ALA A O 1
ATOM 669 N N . TYR A 1 89 ? 0.396 13.455 4.854 1.00 93.50 89 TYR A N 1
ATOM 670 C CA . TYR A 1 89 ? 1.733 13.836 4.403 1.00 93.50 89 TYR A CA 1
ATOM 671 C C . TYR A 1 89 ? 2.042 13.309 2.996 1.00 93.50 89 TYR A C 1
ATOM 673 O O . TYR A 1 89 ? 2.565 14.046 2.159 1.00 93.50 89 TYR A O 1
ATOM 681 N N . SER A 1 90 ? 1.695 12.052 2.715 1.00 89.81 90 SER A N 1
ATOM 682 C CA . SER A 1 90 ? 1.946 11.434 1.408 1.00 89.81 90 SER A CA 1
ATOM 683 C C . SER A 1 90 ? 1.119 12.094 0.305 1.00 89.81 90 SER A C 1
ATOM 685 O O . SER A 1 90 ? 1.656 12.396 -0.757 1.00 89.81 90 SER A O 1
ATOM 687 N N . ILE A 1 91 ? -0.155 12.399 0.579 1.00 90.62 91 ILE A N 1
ATOM 688 C CA . ILE A 1 91 ? -1.036 13.129 -0.342 1.00 90.62 91 ILE A CA 1
ATOM 689 C C . ILE A 1 91 ? -0.486 14.535 -0.608 1.00 90.62 91 ILE A C 1
ATOM 691 O O . ILE A 1 91 ? -0.368 14.930 -1.765 1.00 90.62 91 ILE A O 1
ATOM 695 N N . ALA A 1 92 ? -0.101 15.271 0.440 1.00 94.62 92 ALA A N 1
ATOM 696 C CA . ALA A 1 92 ? 0.410 16.637 0.315 1.00 94.62 92 ALA A CA 1
ATOM 697 C C . ALA A 1 92 ? 1.698 16.724 -0.519 1.00 94.62 92 ALA A C 1
ATOM 699 O O . ALA A 1 92 ? 1.900 17.695 -1.241 1.00 94.62 92 ALA A O 1
ATOM 700 N N . ASN A 1 93 ? 2.554 15.701 -0.443 1.00 92.75 93 ASN A N 1
ATOM 701 C CA . ASN A 1 93 ? 3.806 15.638 -1.197 1.00 92.75 93 ASN A CA 1
ATOM 702 C C . ASN A 1 93 ? 3.682 14.849 -2.506 1.00 92.75 93 ASN A C 1
ATOM 704 O O . ASN A 1 93 ? 4.692 14.591 -3.163 1.00 92.75 93 ASN A O 1
ATOM 708 N N . SER A 1 94 ? 2.469 14.453 -2.910 1.00 86.38 94 SER A N 1
ATOM 709 C CA . SER A 1 94 ? 2.224 13.630 -4.104 1.00 86.38 94 SER A CA 1
ATOM 710 C C . SER A 1 94 ? 3.084 12.359 -4.157 1.00 86.38 94 SER A C 1
ATOM 712 O O . SER A 1 94 ? 3.470 11.889 -5.227 1.00 86.38 94 SER A O 1
ATOM 714 N N . PHE A 1 95 ? 3.393 11.788 -2.990 1.00 80.44 95 PHE A N 1
ATOM 715 C CA . PHE A 1 95 ? 4.083 10.513 -2.914 1.00 80.44 95 PHE A CA 1
ATOM 716 C C . PHE A 1 95 ? 3.087 9.404 -3.260 1.00 80.44 95 PHE A C 1
ATOM 718 O O . PHE A 1 95 ? 2.109 9.221 -2.528 1.00 80.44 95 PHE A O 1
ATOM 725 N N . PRO A 1 96 ? 3.292 8.670 -4.370 1.00 64.00 96 PRO A N 1
ATOM 726 C CA . PRO A 1 96 ? 2.433 7.544 -4.693 1.00 64.00 96 PRO A CA 1
ATOM 727 C C . PRO A 1 96 ? 2.514 6.520 -3.559 1.00 64.00 96 PRO A C 1
ATOM 729 O O . PRO A 1 96 ? 3.589 6.320 -2.984 1.00 64.00 96 PRO A O 1
ATOM 732 N N . PHE A 1 97 ? 1.387 5.874 -3.242 1.00 54.03 97 PHE A N 1
ATOM 733 C CA . PHE A 1 97 ? 1.376 4.711 -2.355 1.00 54.03 97 PHE A CA 1
ATOM 734 C C . PHE A 1 97 ? 2.418 3.716 -2.887 1.00 54.03 97 PHE A C 1
ATOM 736 O O . PHE A 1 97 ? 2.320 3.260 -4.028 1.00 54.03 97 PHE A O 1
ATOM 743 N N . ARG A 1 98 ? 3.484 3.529 -2.107 1.00 50.00 98 ARG A N 1
ATOM 744 C CA . ARG A 1 98 ? 4.697 2.820 -2.515 1.00 50.00 98 ARG A CA 1
ATOM 745 C C . ARG A 1 98 ? 4.452 1.327 -2.682 1.00 50.00 98 ARG A C 1
ATOM 747 O O . ARG A 1 98 ? 3.774 0.756 -1.802 1.00 50.00 98 ARG A O 1
#